Protein AF-Q98TJ1-F1 (afdb_monomer_lite)

Foldseek 3Di:
DPPVQWDKDWDKAFPDDPVCPVVCCVVDPDVDDDGDIDTDIDTDDPVRVVPVD

pLDDT: mean 92.09, std 5.81, range [57.62, 97.06]

Radius of gyration: 16.58 Å; chains: 1; bounding box: 32×19×41 Å

Sequence (53 aa):
VPKDKAIKKFVIRNIVEAAAVRDISEASVFDSYVLPKLYVKLHYCVSCAIHSK

Structure (mmCIF, N/CA/C/O backbone):
data_AF-Q98TJ1-F1
#
_entry.id   AF-Q98TJ1-F1
#
loop_
_atom_site.group_PDB
_atom_site.id
_atom_site.type_symbol
_atom_site.label_atom_id
_atom_site.label_alt_id
_atom_site.label_comp_id
_atom_site.label_asym_id
_atom_site.label_entity_id
_atom_site.label_seq_id
_atom_site.pdbx_PDB_ins_code
_atom_site.Cartn_x
_atom_site.Cartn_y
_atom_site.Cartn_z
_atom_site.occupancy
_atom_site.B_iso_or_equiv
_atom_site.auth_seq_id
_atom_site.auth_comp_id
_atom_site.auth_asym_id
_atom_site.auth_atom_id
_atom_site.pdbx_PDB_model_num
ATOM 1 N N . VAL A 1 1 ? 6.730 -2.401 -21.916 1.00 83.81 1 VAL A N 1
ATOM 2 C CA . VAL A 1 1 ? 8.055 -3.063 -21.818 1.00 83.81 1 VAL A CA 1
ATOM 3 C C . VAL A 1 1 ? 7.826 -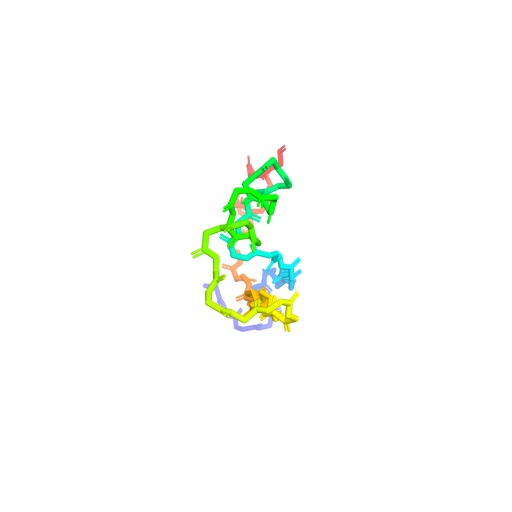4.564 -21.716 1.00 83.81 1 VAL A C 1
ATOM 5 O O . VAL A 1 1 ? 6.952 -4.935 -20.937 1.00 83.81 1 VAL A O 1
ATOM 8 N N . PRO A 1 2 ? 8.529 -5.402 -22.501 1.00 95.00 2 PRO A N 1
ATOM 9 C CA . PRO A 1 2 ? 8.447 -6.861 -22.396 1.00 95.00 2 PRO A CA 1
ATOM 10 C C . PRO A 1 2 ? 8.553 -7.350 -20.945 1.00 95.00 2 PRO A C 1
ATOM 12 O O . PRO A 1 2 ? 9.200 -6.709 -20.115 1.00 95.00 2 PRO A O 1
ATOM 15 N N . LYS A 1 3 ? 7.882 -8.457 -20.610 1.00 90.44 3 LYS A N 1
ATOM 16 C CA . LYS A 1 3 ? 7.739 -8.924 -19.217 1.00 90.44 3 LYS A CA 1
ATOM 17 C C . LYS A 1 3 ? 9.086 -9.218 -18.547 1.00 90.44 3 LYS A C 1
ATOM 19 O O . LYS A 1 3 ? 9.187 -9.094 -17.329 1.00 90.44 3 LYS A O 1
ATOM 24 N N . ASP A 1 4 ? 10.084 -9.622 -19.315 1.00 93.31 4 ASP A N 1
ATOM 25 C CA . ASP A 1 4 ? 11.482 -9.859 -18.941 1.00 93.31 4 ASP A CA 1
ATOM 26 C C . ASP A 1 4 ? 12.279 -8.559 -18.742 1.00 93.31 4 ASP A C 1
ATOM 28 O O . ASP A 1 4 ? 13.131 -8.497 -17.863 1.00 93.31 4 ASP A O 1
ATOM 32 N N . LYS A 1 5 ? 11.945 -7.496 -19.483 1.00 93.50 5 LYS A N 1
ATOM 33 C CA . LYS A 1 5 ? 12.605 -6.180 -19.397 1.00 93.50 5 LYS A CA 1
ATOM 34 C C . LYS A 1 5 ? 11.953 -5.211 -18.410 1.00 93.50 5 LYS A C 1
ATOM 36 O O . LYS A 1 5 ? 12.535 -4.180 -18.084 1.00 93.50 5 LYS A O 1
ATOM 41 N N . ALA A 1 6 ? 10.723 -5.479 -17.976 1.00 95.44 6 ALA A N 1
ATOM 42 C CA . ALA A 1 6 ? 10.014 -4.615 -17.040 1.00 95.44 6 ALA A CA 1
ATOM 43 C C . ALA A 1 6 ? 10.658 -4.685 -15.650 1.00 95.44 6 ALA A C 1
ATOM 45 O O . ALA A 1 6 ? 10.830 -5.774 -15.097 1.00 95.44 6 ALA A O 1
ATOM 46 N N . ILE A 1 7 ? 10.933 -3.525 -15.055 1.00 95.19 7 ILE A N 1
ATOM 47 C CA . ILE A 1 7 ? 11.450 -3.439 -13.688 1.00 95.19 7 ILE A CA 1
ATOM 48 C C . ILE A 1 7 ? 10.274 -3.688 -12.744 1.00 95.19 7 ILE A C 1
ATOM 50 O O . ILE A 1 7 ? 9.306 -2.926 -12.731 1.00 95.19 7 ILE A O 1
ATOM 54 N N . LYS A 1 8 ? 10.321 -4.790 -11.991 1.00 94.69 8 LYS A N 1
ATOM 55 C CA . LYS A 1 8 ? 9.222 -5.227 -11.118 1.00 94.69 8 LYS A CA 1
ATOM 56 C C . LYS A 1 8 ? 9.535 -4.868 -9.674 1.00 94.69 8 LYS A C 1
ATOM 58 O O . LYS A 1 8 ? 10.534 -5.338 -9.140 1.00 94.69 8 LYS A O 1
ATOM 63 N N . LYS A 1 9 ? 8.659 -4.100 -9.031 1.00 94.00 9 LYS A N 1
ATOM 64 C CA . LYS A 1 9 ? 8.753 -3.770 -7.604 1.00 94.00 9 LYS A CA 1
ATOM 65 C C . LYS A 1 9 ? 7.526 -4.306 -6.883 1.00 94.00 9 LYS A C 1
ATOM 67 O O . LYS A 1 9 ? 6.404 -3.931 -7.214 1.00 94.00 9 LYS A O 1
ATOM 72 N N . PHE A 1 10 ? 7.734 -5.176 -5.902 1.00 95.50 10 PHE A N 1
ATOM 73 C CA . PHE A 1 10 ? 6.670 -5.541 -4.975 1.00 95.50 10 PHE A CA 1
ATOM 74 C C . PHE A 1 10 ? 6.545 -4.459 -3.909 1.00 95.50 10 PHE A C 1
ATOM 76 O O . PHE A 1 10 ? 7.527 -4.083 -3.274 1.00 95.50 10 PHE A O 1
ATOM 83 N N . VAL A 1 11 ? 5.333 -3.946 -3.744 1.00 95.00 11 VAL A N 1
ATOM 84 C CA . VAL A 1 11 ? 4.979 -2.983 -2.710 1.00 95.00 11 VAL A CA 1
ATOM 85 C C . VAL A 1 11 ? 3.934 -3.637 -1.827 1.00 95.00 11 VAL A C 1
ATOM 87 O O . VAL A 1 11 ? 2.863 -4.018 -2.298 1.00 95.00 11 VAL A O 1
ATOM 90 N N . ILE A 1 12 ? 4.279 -3.766 -0.550 1.00 95.75 12 ILE A N 1
ATOM 91 C CA . ILE A 1 12 ? 3.370 -4.193 0.506 1.00 95.75 12 ILE A CA 1
ATOM 92 C C . ILE A 1 12 ? 3.191 -2.987 1.412 1.00 95.75 12 ILE A C 1
ATOM 94 O O . ILE A 1 12 ? 4.164 -2.503 1.989 1.00 95.75 12 ILE A O 1
ATOM 98 N N . ARG A 1 13 ? 1.968 -2.474 1.505 1.00 94.38 13 ARG A N 1
ATOM 99 C CA . ARG A 1 13 ? 1.659 -1.325 2.362 1.00 94.38 13 ARG A CA 1
ATOM 100 C C . ARG A 1 13 ? 0.307 -1.496 3.027 1.00 94.38 13 ARG A C 1
ATOM 102 O O . ARG A 1 13 ? -0.558 -2.178 2.487 1.00 94.38 13 ARG A O 1
ATOM 109 N N . ASN A 1 14 ? 0.125 -0.875 4.183 1.00 93.12 14 ASN A N 1
ATOM 110 C CA . ASN A 1 14 ? -1.199 -0.779 4.787 1.00 93.12 14 ASN A CA 1
ATOM 111 C C . ASN A 1 14 ? -2.111 0.073 3.888 1.00 93.12 14 ASN A C 1
ATOM 113 O O . ASN A 1 14 ? -1.628 0.904 3.114 1.00 93.12 14 ASN A O 1
ATOM 117 N N . ILE A 1 15 ? -3.423 -0.158 3.970 1.00 94.00 15 ILE A N 1
ATOM 118 C CA . ILE A 1 15 ? -4.418 0.648 3.247 1.00 94.00 15 ILE A CA 1
ATOM 119 C C . ILE A 1 15 ? -4.477 2.097 3.752 1.00 94.00 15 ILE A C 1
ATOM 121 O O . ILE A 1 15 ? -4.833 2.998 3.001 1.00 94.00 15 ILE A O 1
ATOM 125 N N . VAL A 1 16 ? -4.084 2.310 5.006 1.00 93.88 16 VAL A N 1
ATOM 126 C CA . VAL A 1 16 ? -4.104 3.603 5.691 1.00 93.88 16 VAL A CA 1
ATOM 127 C C . VAL A 1 16 ? -2.705 3.995 6.145 1.00 93.88 16 VAL A C 1
ATOM 129 O O . VAL A 1 16 ? -1.828 3.143 6.325 1.00 93.88 16 VAL A O 1
ATOM 132 N N . GLU A 1 17 ? -2.493 5.295 6.311 1.00 92.06 17 GLU A N 1
ATOM 133 C CA . GLU A 1 17 ? -1.264 5.834 6.884 1.00 92.06 17 GLU A CA 1
ATOM 134 C C . GLU A 1 17 ? -1.157 5.540 8.385 1.00 92.06 17 GLU A C 1
ATOM 136 O O . GLU A 1 17 ? -2.148 5.230 9.041 1.00 92.06 17 GLU A O 1
ATOM 141 N N . ALA A 1 18 ? 0.054 5.645 8.939 1.00 90.75 18 ALA A N 1
ATOM 142 C CA . ALA A 1 18 ? 0.320 5.282 10.332 1.00 90.75 18 ALA A CA 1
ATOM 143 C C . ALA A 1 18 ? -0.505 6.099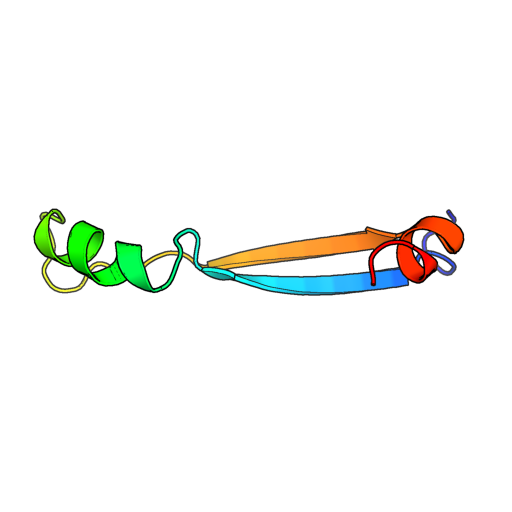 11.344 1.00 90.75 18 ALA A C 1
ATOM 145 O O . ALA A 1 18 ? -0.916 5.549 12.362 1.00 90.75 18 ALA A O 1
ATOM 146 N N . ALA A 1 19 ? -0.767 7.378 11.055 1.00 92.94 19 ALA A N 1
ATOM 147 C CA . ALA A 1 19 ? -1.562 8.246 11.923 1.00 92.94 19 ALA A CA 1
ATOM 148 C C . ALA A 1 19 ? -3.029 7.785 12.008 1.00 92.94 19 ALA A C 1
ATOM 150 O O . ALA A 1 19 ? -3.566 7.651 13.103 1.00 92.94 19 ALA A O 1
ATOM 151 N N . ALA A 1 20 ? -3.623 7.424 10.868 1.00 93.25 20 ALA A N 1
ATOM 152 C CA . ALA A 1 20 ? -5.022 7.010 10.765 1.00 93.25 20 ALA A CA 1
ATOM 153 C C . ALA A 1 20 ? -5.312 5.604 11.328 1.00 93.25 20 ALA A C 1
ATOM 155 O O . ALA A 1 20 ? -6.471 5.200 11.419 1.00 93.25 20 ALA A O 1
ATOM 156 N N . VAL A 1 21 ? -4.283 4.828 11.703 1.00 90.94 21 VAL A N 1
ATOM 157 C CA . VAL A 1 21 ? -4.473 3.485 12.282 1.00 90.94 21 VAL A CA 1
ATOM 158 C C . VAL A 1 21 ? -5.278 3.557 13.578 1.00 90.94 21 VAL A C 1
ATOM 160 O O . VAL A 1 21 ? -6.153 2.721 13.795 1.00 90.94 21 VAL A O 1
ATOM 163 N N . ARG A 1 22 ? -4.996 4.553 14.428 1.00 90.50 22 ARG A N 1
ATOM 164 C CA . ARG A 1 22 ? -5.685 4.717 15.713 1.00 90.50 22 ARG A CA 1
ATOM 165 C C . ARG A 1 22 ? -7.137 5.127 15.524 1.00 90.50 22 ARG A C 1
ATOM 167 O O . ARG A 1 22 ? -8.008 4.459 16.065 1.00 90.50 22 ARG A O 1
ATOM 174 N N . ASP A 1 23 ? -7.383 6.136 14.694 1.00 93.12 23 ASP A N 1
ATOM 175 C CA . ASP A 1 23 ? -8.733 6.646 14.439 1.00 93.12 23 ASP A CA 1
ATOM 176 C C . ASP A 1 23 ? -9.649 5.546 13.889 1.00 93.12 23 ASP A C 1
ATOM 178 O O . ASP A 1 23 ? -10.794 5.402 14.310 1.00 93.12 23 ASP A O 1
ATOM 182 N N . ILE A 1 24 ? -9.129 4.708 12.985 1.00 92.12 24 ILE A N 1
ATOM 183 C CA . ILE A 1 24 ? -9.895 3.584 12.441 1.00 92.12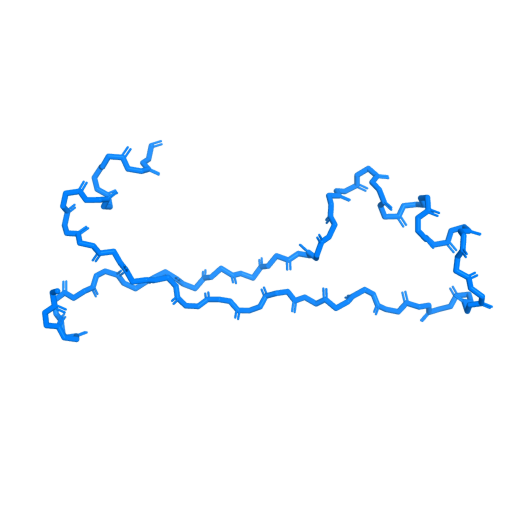 24 ILE A CA 1
ATOM 184 C C . ILE A 1 24 ? -10.119 2.503 13.493 1.00 92.12 24 ILE A C 1
ATOM 186 O O . ILE A 1 24 ? -11.207 1.938 13.536 1.00 92.12 24 ILE A O 1
ATOM 190 N N . SER A 1 25 ? -9.129 2.207 14.335 1.00 90.50 25 SER A N 1
ATOM 191 C CA . SER A 1 25 ? -9.297 1.234 15.416 1.00 90.50 25 SER A CA 1
ATOM 192 C C . SER A 1 25 ? -10.352 1.686 16.427 1.00 90.50 25 SER A C 1
ATOM 194 O O . SER A 1 25 ? -11.150 0.864 16.856 1.00 90.50 25 SER A O 1
ATOM 196 N N . GLU A 1 26 ? -10.382 2.975 16.777 1.00 91.19 26 GLU A N 1
ATOM 197 C CA . GLU A 1 26 ? -11.352 3.559 17.716 1.00 91.19 26 GLU A CA 1
ATOM 198 C C . GLU A 1 26 ? -12.764 3.662 17.105 1.00 91.19 26 GLU A C 1
ATOM 200 O O . GLU A 1 26 ? -13.756 3.488 17.808 1.00 91.19 26 GLU A O 1
ATOM 205 N N . ALA A 1 27 ? -12.873 3.897 15.792 1.00 93.06 27 ALA A N 1
ATOM 206 C CA . ALA A 1 27 ? -14.152 3.945 15.077 1.00 93.06 27 ALA A CA 1
ATOM 207 C C . ALA A 1 27 ? -14.681 2.563 14.634 1.00 93.06 27 ALA A C 1
ATOM 209 O O . ALA A 1 27 ? -15.804 2.462 14.131 1.00 93.06 27 ALA A O 1
ATOM 210 N N . SER A 1 28 ? -13.882 1.500 14.762 1.00 92.62 28 SER A N 1
ATOM 211 C CA . SER A 1 28 ? -14.264 0.147 14.348 1.00 92.62 28 SER A CA 1
ATOM 212 C C . SER A 1 28 ? -15.203 -0.504 15.361 1.00 92.62 28 SER A C 1
ATOM 214 O O . SER A 1 28 ? -15.015 -0.399 16.565 1.00 92.62 28 SER A O 1
ATOM 216 N N . VAL A 1 29 ? -16.189 -1.259 14.868 1.00 93.75 29 VAL A N 1
ATOM 217 C CA . VAL A 1 29 ? -17.109 -2.039 15.724 1.00 93.75 29 VAL A CA 1
ATOM 218 C C . VAL A 1 29 ? -16.402 -3.231 16.389 1.00 93.75 29 VAL A C 1
ATOM 220 O O . VAL A 1 29 ? -16.857 -3.730 17.413 1.00 93.75 29 VAL A O 1
ATOM 223 N N . PHE A 1 30 ? -15.299 -3.704 15.802 1.00 91.50 30 PHE A N 1
ATOM 224 C CA . PHE A 1 30 ? -14.518 -4.830 16.311 1.00 91.50 30 PHE A CA 1
ATOM 225 C C . PHE A 1 30 ? -13.220 -4.347 16.966 1.00 91.50 30 PHE A C 1
ATOM 227 O O . PHE A 1 30 ? -12.401 -3.718 16.295 1.00 91.50 30 PHE A O 1
ATOM 234 N N . ASP A 1 31 ? -12.980 -4.758 18.215 1.00 83.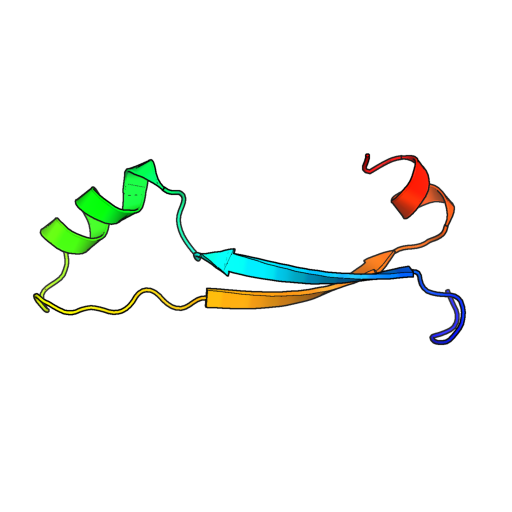56 31 ASP A N 1
ATOM 235 C CA . ASP A 1 31 ? -11.758 -4.432 18.975 1.00 83.56 31 ASP A CA 1
ATOM 236 C C . ASP A 1 31 ? -10.465 -4.949 18.320 1.00 83.56 31 ASP A C 1
ATOM 238 O O . ASP A 1 31 ? -9.383 -4.407 18.529 1.00 83.56 31 ASP A O 1
ATOM 242 N N . SER A 1 32 ? -10.558 -6.014 17.521 1.00 85.06 32 SER A N 1
ATOM 243 C CA . SER A 1 32 ? -9.424 -6.656 16.847 1.00 85.06 32 SER A CA 1
ATOM 244 C C . SER A 1 32 ? -9.561 -6.633 15.324 1.00 85.06 32 SER A C 1
ATOM 246 O O . SER A 1 32 ? -9.252 -7.608 14.634 1.00 85.06 32 SER A O 1
ATOM 248 N N . TYR A 1 33 ? -10.026 -5.512 14.768 1.00 86.56 33 TYR A N 1
ATOM 249 C CA . TYR A 1 33 ? -10.091 -5.362 13.318 1.00 86.56 33 TYR A CA 1
ATOM 250 C C . TYR A 1 33 ? -8.689 -5.283 12.693 1.00 86.56 33 TYR A C 1
ATOM 252 O O . TYR A 1 33 ? -7.957 -4.304 12.845 1.00 86.56 33 TYR A O 1
ATOM 260 N N . VAL A 1 34 ? -8.306 -6.325 11.952 1.00 86.88 34 VAL A N 1
ATOM 261 C CA . VAL A 1 34 ? -7.029 -6.355 11.232 1.00 86.88 34 VAL A CA 1
ATOM 262 C C . VAL A 1 34 ? -7.162 -5.583 9.924 1.00 86.88 34 VAL A C 1
ATOM 264 O O . VAL A 1 34 ? -7.878 -5.994 9.011 1.00 86.88 34 VAL A O 1
ATOM 267 N N . LEU A 1 35 ? -6.411 -4.488 9.803 1.00 90.12 35 LEU A N 1
ATOM 268 C CA . LEU A 1 35 ? -6.378 -3.701 8.575 1.00 90.12 35 LEU A CA 1
ATOM 269 C C . LEU A 1 35 ? -5.744 -4.501 7.424 1.00 90.12 35 LEU A C 1
ATOM 271 O O . LEU A 1 35 ? -4.609 -4.979 7.556 1.00 90.12 35 LEU A O 1
ATOM 275 N N . PRO A 1 36 ? -6.429 -4.629 6.271 1.00 92.50 36 PRO A N 1
ATOM 276 C CA . PRO A 1 36 ? -5.890 -5.358 5.136 1.00 92.50 36 PRO A CA 1
ATOM 277 C C . PRO A 1 36 ? -4.667 -4.642 4.553 1.00 92.50 36 PRO A C 1
ATOM 279 O O . PRO A 1 36 ? -4.598 -3.410 4.470 1.00 92.50 36 PRO A O 1
ATOM 282 N N . LYS A 1 37 ? -3.692 -5.437 4.103 1.00 94.88 37 LYS A N 1
ATOM 283 C CA . LYS A 1 37 ? -2.508 -4.949 3.390 1.00 94.88 37 LYS A CA 1
ATOM 284 C C . LYS A 1 37 ? -2.752 -4.962 1.887 1.00 94.88 37 LYS A C 1
ATOM 286 O O . LYS A 1 37 ? -3.313 -5.904 1.335 1.00 94.88 37 LYS A O 1
ATOM 291 N N . LEU A 1 38 ? -2.270 -3.925 1.218 1.00 96.25 38 LEU A N 1
ATOM 292 C CA . LEU A 1 38 ? -2.217 -3.833 -0.230 1.00 96.25 38 LEU A CA 1
ATOM 293 C C . LEU A 1 38 ? -0.951 -4.525 -0.726 1.00 96.25 38 LEU A C 1
ATOM 295 O O . LEU A 1 38 ? 0.159 -4.120 -0.379 1.00 96.25 38 LEU A O 1
ATOM 299 N N . TYR A 1 39 ? -1.137 -5.535 -1.570 1.00 97.06 39 TYR A N 1
ATOM 300 C CA . TYR A 1 39 ? -0.068 -6.263 -2.243 1.00 97.06 39 TYR A CA 1
ATOM 301 C C . TYR A 1 39 ? -0.090 -5.900 -3.721 1.00 97.06 39 TYR A C 1
ATOM 303 O O . TYR A 1 39 ? -0.967 -6.334 -4.464 1.00 97.06 39 TYR A O 1
ATOM 311 N N . VAL A 1 40 ? 0.872 -5.091 -4.159 1.00 96.50 40 VAL A N 1
ATOM 312 C CA . VAL A 1 40 ? 0.931 -4.614 -5.543 1.00 96.50 40 VAL A CA 1
ATOM 313 C C . VAL A 1 40 ? 2.271 -4.975 -6.157 1.00 96.50 40 VAL A C 1
ATOM 315 O O . VAL A 1 40 ? 3.330 -4.733 -5.580 1.00 96.50 40 VAL A O 1
ATOM 318 N N . LYS A 1 41 ? 2.227 -5.526 -7.369 1.00 95.50 41 LYS A N 1
ATOM 319 C CA . LYS A 1 41 ? 3.406 -5.707 -8.210 1.00 95.50 41 LYS A CA 1
ATOM 320 C C . LYS A 1 41 ? 3.448 -4.589 -9.241 1.00 95.50 41 LYS A C 1
ATOM 322 O O . LYS A 1 41 ? 2.750 -4.641 -10.248 1.00 95.50 41 LYS A O 1
ATOM 327 N N . LEU A 1 42 ? 4.249 -3.566 -8.976 1.00 94.62 42 LEU A N 1
ATOM 328 C CA . LEU A 1 42 ? 4.448 -2.456 -9.898 1.00 94.62 42 LEU A CA 1
ATOM 329 C C . LEU A 1 42 ? 5.386 -2.883 -11.024 1.00 94.62 42 LEU A C 1
ATOM 331 O O . LEU A 1 42 ? 6.395 -3.549 -10.787 1.00 94.62 42 LEU A O 1
ATOM 335 N N . HIS A 1 43 ? 5.045 -2.480 -12.243 1.00 95.38 43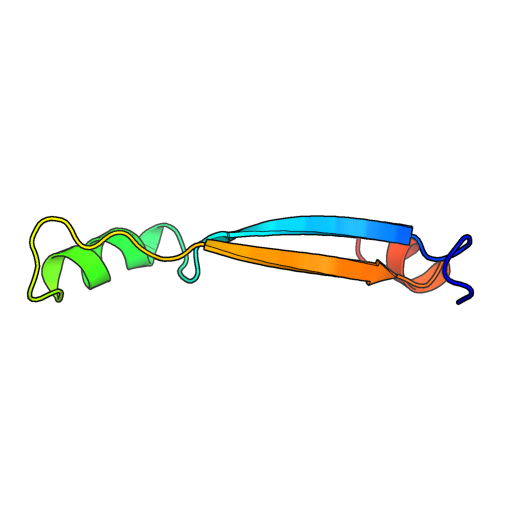 HIS A N 1
ATOM 336 C CA . HIS A 1 43 ? 5.826 -2.721 -13.448 1.00 95.38 43 HIS A CA 1
ATOM 337 C C . HIS A 1 43 ? 6.246 -1.379 -14.038 1.00 95.38 43 HIS A C 1
ATOM 339 O O . HIS A 1 43 ? 5.413 -0.645 -14.562 1.00 95.38 43 HIS A O 1
ATOM 345 N N . TYR A 1 44 ? 7.537 -1.069 -13.973 1.00 95.38 44 TYR A N 1
ATOM 346 C CA . TYR A 1 44 ? 8.077 0.178 -14.494 1.00 95.38 44 TYR A CA 1
ATOM 347 C C . TYR A 1 44 ? 8.757 -0.005 -15.847 1.00 95.38 44 TYR A C 1
ATOM 349 O O . TYR A 1 44 ? 9.399 -1.023 -16.133 1.00 95.38 44 TYR A O 1
ATOM 357 N N . CYS A 1 45 ? 8.634 1.037 -16.667 1.00 95.06 45 CYS A N 1
ATOM 358 C CA . CYS A 1 45 ? 9.540 1.274 -17.773 1.00 95.06 45 CYS A CA 1
ATOM 359 C C . CYS A 1 45 ? 10.906 1.765 -17.256 1.00 95.06 45 CYS A C 1
ATOM 361 O O . CYS A 1 45 ? 10.990 2.254 -16.130 1.00 95.06 45 CYS A O 1
ATOM 363 N N . VAL A 1 46 ? 11.974 1.641 -18.054 1.00 93.56 46 VAL A N 1
ATOM 364 C CA . VAL A 1 46 ? 13.336 2.015 -17.616 1.00 93.56 46 VAL A CA 1
ATOM 365 C C . VAL A 1 46 ? 13.402 3.488 -17.201 1.00 93.56 46 VAL A C 1
ATOM 367 O O . VAL A 1 46 ? 13.855 3.786 -16.101 1.00 93.56 46 VAL A O 1
ATOM 370 N N . SER A 1 4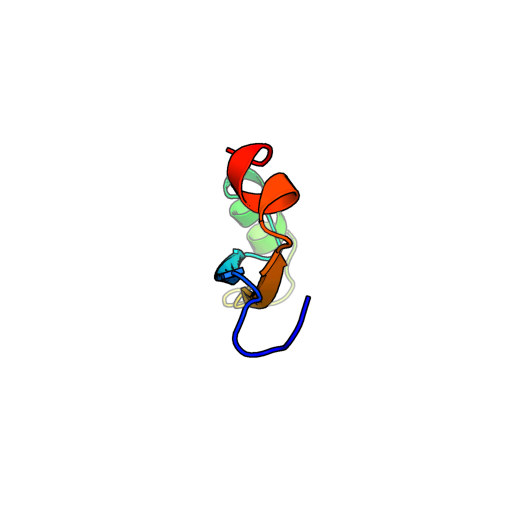7 ? 12.865 4.399 -18.018 1.00 96.06 47 SER A N 1
ATOM 371 C CA . SER A 1 47 ? 12.818 5.831 -17.689 1.00 96.06 47 SER A CA 1
ATOM 372 C C . SER A 1 47 ? 11.972 6.118 -16.445 1.00 96.06 47 SER A C 1
ATOM 374 O O . SER A 1 47 ? 12.397 6.873 -15.577 1.00 96.06 47 SER A O 1
ATOM 376 N N . CYS A 1 48 ? 10.820 5.454 -16.312 1.00 94.88 48 CYS A N 1
ATOM 377 C CA . CYS A 1 48 ? 9.931 5.567 -15.157 1.00 94.88 48 CYS A CA 1
ATOM 378 C C . CYS A 1 48 ? 10.652 5.201 -13.848 1.00 94.88 48 CYS A C 1
ATOM 380 O O . CYS A 1 48 ? 10.502 5.886 -12.844 1.00 94.88 48 CYS A O 1
ATOM 382 N N . ALA A 1 49 ? 11.441 4.122 -13.857 1.00 94.06 49 ALA A N 1
ATOM 383 C CA . ALA A 1 49 ? 12.171 3.664 -12.678 1.00 94.06 49 ALA A CA 1
ATOM 384 C C . ALA A 1 49 ? 13.330 4.596 -12.292 1.00 94.06 49 ALA A C 1
ATOM 386 O O . ALA A 1 49 ? 13.633 4.713 -11.109 1.00 94.06 49 ALA A O 1
ATOM 387 N N . ILE A 1 50 ? 13.962 5.250 -13.274 1.00 95.00 50 ILE A N 1
ATOM 388 C CA . ILE A 1 50 ? 15.037 6.225 -13.042 1.00 95.00 50 ILE A CA 1
ATOM 389 C C . ILE A 1 50 ? 14.470 7.533 -12.474 1.00 95.00 50 ILE A C 1
ATOM 391 O O . ILE A 1 50 ? 15.078 8.120 -11.588 1.00 95.00 50 ILE A O 1
ATOM 395 N N . HIS A 1 51 ? 13.309 7.973 -12.965 1.00 95.44 51 HIS A N 1
ATOM 396 C CA . HIS A 1 51 ? 12.698 9.243 -12.566 1.00 95.44 51 HIS A CA 1
ATOM 397 C C . HIS A 1 51 ? 11.861 9.162 -11.280 1.00 95.44 51 HIS A C 1
ATOM 399 O O . HIS A 1 51 ? 11.729 10.146 -10.571 1.00 95.44 51 HIS A O 1
ATOM 405 N N . SER A 1 52 ? 11.280 8.001 -10.967 1.00 83.50 52 SER A N 1
ATOM 406 C CA . SER A 1 52 ? 10.409 7.809 -9.795 1.00 83.50 52 SER A CA 1
ATOM 407 C C . SER A 1 52 ? 11.176 7.612 -8.470 1.00 83.50 52 SER A C 1
ATOM 409 O O . SER A 1 52 ? 10.595 7.092 -7.510 1.00 83.50 52 SER A O 1
ATOM 411 N N . LYS A 1 53 ? 12.466 7.959 -8.424 1.00 57.62 53 LYS A N 1
ATOM 412 C CA . LYS A 1 53 ? 13.297 7.969 -7.215 1.00 57.62 53 LYS A CA 1
ATOM 413 C C . LYS A 1 53 ? 13.492 9.405 -6.753 1.00 57.62 53 LYS A C 1
ATOM 415 O O . LYS A 1 53 ? 13.438 9.597 -5.522 1.00 57.62 53 LYS A O 1
#

Organism: Platichthys flesus (NCBI:txid8260)

Secondary structure (DSSP, 8-state):
--TTTSEEEEEEEESS-TTHHHHHHHH-SSTT--PPEEEEEEEE-HHHHHHT-

InterPro domains:
  IPR000892 Small ribosomal subunit protein eS26 [PF01283] (1-53)
  IPR000892 Small ribosomal subunit protein eS26 [PTHR12538] (1-53)
  IPR038551 Ribosomal protein eS26 superfamily [G3DSA:3.30.1740.20] (1-53)
  IPR047864 Ribosomal protein eS26, conserved site [PS00733] (44-51)